Protein AF-A0A660UNE1-F1 (afdb_monomer_lite)

Radius of gyration: 10.21 Å; chains: 1; bounding box: 22×14×25 Å

pLDDT: mean 90.0, std 7.16, range [63.97, 96.62]

Foldseek 3Di:
DDFPDDDPFWTWDAQPVVRFIDTDGPDPDDDPVVVVVRCVRNVD

Structure (mmCIF, N/CA/C/O backbone):
data_AF-A0A660UNE1-F1
#
_entry.id   AF-A0A660UNE1-F1
#
loop_
_atom_site.group_PDB
_atom_site.id
_atom_site.type_symbol
_atom_site.label_atom_id
_atom_site.label_alt_id
_atom_site.label_comp_id
_atom_site.label_asym_id
_atom_site.label_entity_id
_atom_site.label_seq_id
_atom_site.pdbx_PDB_ins_code
_atom_site.Cartn_x
_atom_site.Cartn_y
_atom_site.Cartn_z
_atom_site.occupancy
_atom_site.B_iso_or_equiv
_atom_site.auth_seq_id
_atom_site.auth_comp_id
_atom_site.auth_asym_id
_atom_site.auth_atom_id
_atom_site.pdbx_PDB_model_num
ATOM 1 N N . MET A 1 1 ? -11.389 -2.913 -1.539 1.00 63.97 1 MET A N 1
ATOM 2 C CA . MET A 1 1 ? -10.832 -1.565 -1.784 1.00 63.97 1 MET A CA 1
ATOM 3 C C . MET A 1 1 ? -11.193 -1.173 -3.210 1.00 63.97 1 MET A C 1
ATOM 5 O O . MET A 1 1 ? -10.880 -1.943 -4.108 1.00 63.97 1 MET A O 1
ATOM 9 N N . ARG A 1 2 ? -11.922 -0.076 -3.434 1.00 67.25 2 ARG A N 1
ATOM 10 C CA . ARG A 1 2 ? -12.224 0.419 -4.788 1.00 67.25 2 ARG A CA 1
ATOM 11 C C . ARG A 1 2 ? -11.579 1.799 -4.965 1.00 67.25 2 ARG A C 1
ATOM 13 O O . ARG A 1 2 ? -11.549 2.554 -3.992 1.00 67.25 2 ARG A O 1
ATOM 20 N N . PRO A 1 3 ? -11.043 2.121 -6.148 1.00 76.56 3 PRO A N 1
ATOM 21 C CA . PRO A 1 3 ? -10.463 3.433 -6.391 1.00 76.56 3 PRO A CA 1
ATOM 22 C C . PRO A 1 3 ? -11.529 4.539 -6.306 1.00 76.56 3 PRO A C 1
ATOM 24 O O . PRO A 1 3 ? -12.593 4.432 -6.909 1.00 76.56 3 PRO A O 1
ATOM 27 N N . LYS A 1 4 ? -11.242 5.598 -5.538 1.00 80.88 4 LYS A N 1
ATOM 28 C CA . LYS A 1 4 ? -12.123 6.757 -5.294 1.00 80.88 4 LYS A CA 1
ATOM 29 C C . LYS 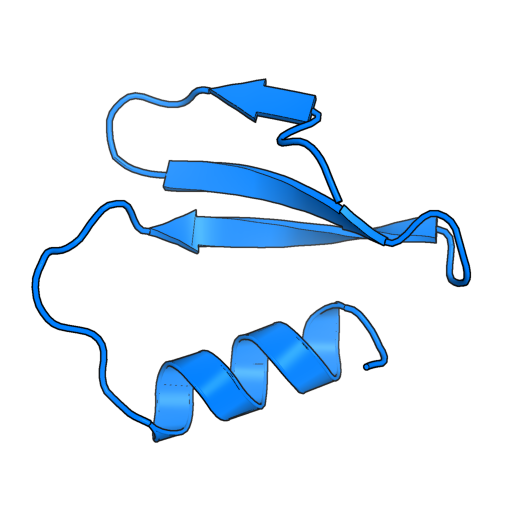A 1 4 ? -12.097 7.761 -6.447 1.00 80.88 4 LYS A C 1
ATOM 31 O O . LYS A 1 4 ? -13.079 8.456 -6.677 1.00 80.88 4 LYS A O 1
ATOM 36 N N . ARG A 1 5 ? -10.974 7.855 -7.166 1.00 88.44 5 ARG A N 1
ATOM 37 C CA . ARG A 1 5 ? -10.815 8.716 -8.349 1.00 88.44 5 ARG A CA 1
ATOM 38 C C . ARG A 1 5 ? -9.859 8.071 -9.340 1.00 88.44 5 ARG A C 1
ATOM 40 O O . ARG A 1 5 ? -8.802 7.601 -8.924 1.00 88.44 5 ARG A O 1
ATOM 47 N N . HIS A 1 6 ? -10.196 8.093 -10.627 1.00 82.69 6 HIS A N 1
ATOM 48 C CA . HIS A 1 6 ? -9.286 7.662 -11.692 1.00 82.69 6 HIS A CA 1
ATOM 49 C C . HIS A 1 6 ? -8.594 8.877 -12.290 1.00 82.69 6 HIS A C 1
ATOM 51 O O . HIS A 1 6 ? -9.239 9.819 -12.748 1.00 82.69 6 HIS A O 1
ATOM 57 N N . GLY A 1 7 ? -7.268 8.874 -12.240 1.00 79.31 7 GLY A N 1
ATOM 58 C CA . GLY A 1 7 ? -6.420 9.804 -12.970 1.00 79.31 7 GLY A CA 1
ATOM 59 C C . GLY A 1 7 ? -5.789 9.111 -14.174 1.00 79.31 7 GLY A C 1
ATOM 60 O O . GLY A 1 7 ? -5.786 7.887 -14.288 1.00 79.31 7 GLY A O 1
ATOM 61 N N . SER A 1 8 ? -5.200 9.890 -15.079 1.00 80.50 8 SER A N 1
ATOM 62 C CA .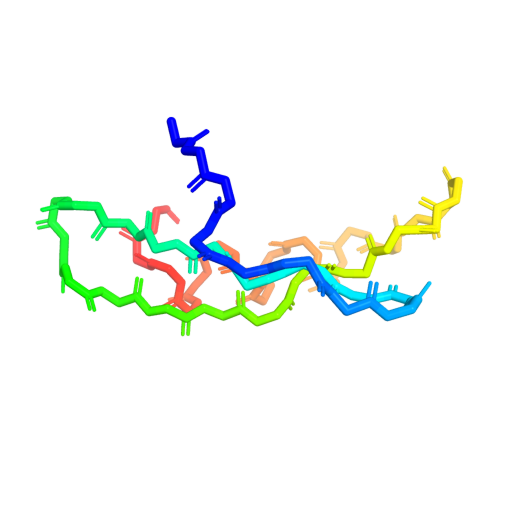 SER A 1 8 ? -4.678 9.366 -16.351 1.00 80.50 8 SER A CA 1
ATOM 63 C C . SER A 1 8 ? -3.611 8.265 -16.178 1.00 80.50 8 SER A C 1
ATOM 65 O O . SER A 1 8 ? -3.617 7.283 -16.909 1.00 80.50 8 SER A O 1
ATOM 67 N N . ARG A 1 9 ? -2.752 8.354 -15.149 1.00 86.75 9 ARG A N 1
ATOM 68 C CA . ARG A 1 9 ? -1.700 7.350 -14.849 1.00 86.75 9 ARG A CA 1
ATOM 69 C C . ARG A 1 9 ? -1.748 6.762 -13.434 1.00 86.75 9 ARG A C 1
ATOM 71 O O . ARG A 1 9 ? -1.026 5.816 -13.141 1.00 86.75 9 ARG A O 1
ATOM 78 N N . HIS A 1 10 ? -2.589 7.318 -12.565 1.00 90.44 10 HIS A N 1
ATOM 79 C CA . HIS A 1 10 ? -2.694 6.921 -11.163 1.00 90.44 10 HIS A CA 1
ATOM 80 C C . HIS A 1 10 ? -4.155 6.900 -10.737 1.00 90.44 10 HIS A C 1
ATOM 82 O O . HIS A 1 10 ? -4.904 7.811 -11.091 1.00 90.44 10 HIS A O 1
ATOM 88 N N . ASP A 1 11 ? -4.520 5.926 -9.918 1.00 92.06 11 ASP A N 1
ATOM 89 C CA . ASP A 1 11 ? -5.816 5.867 -9.254 1.00 92.06 11 ASP A CA 1
ATOM 90 C C . ASP A 1 11 ? -5.654 6.211 -7.779 1.00 92.06 11 ASP A C 1
ATOM 92 O O . ASP A 1 11 ? -4.719 5.756 -7.128 1.00 92.06 11 ASP A O 1
ATOM 96 N N . ILE A 1 12 ? -6.566 6.996 -7.216 1.00 91.62 12 ILE A N 1
ATOM 97 C CA . ILE A 1 12 ? -6.567 7.248 -5.773 1.00 91.62 12 ILE A CA 1
ATOM 98 C C . ILE A 1 12 ? -7.327 6.125 -5.092 1.00 91.62 12 ILE A C 1
ATOM 100 O O . ILE A 1 12 ? -8.516 5.933 -5.347 1.00 91.62 12 ILE A O 1
ATOM 104 N N . TYR A 1 13 ? -6.654 5.430 -4.187 1.00 92.50 13 TYR A N 1
ATOM 105 C CA . TYR A 1 13 ? -7.254 4.413 -3.342 1.00 92.50 13 TYR A CA 1
ATOM 106 C C . TYR A 1 13 ? -7.444 4.943 -1.928 1.00 92.50 13 TYR A C 1
ATOM 108 O O . TYR A 1 13 ? -6.599 5.676 -1.420 1.00 92.50 13 TYR A O 1
ATOM 116 N N . VAL A 1 14 ? -8.551 4.546 -1.302 1.00 93.19 14 VAL A N 1
ATOM 117 C CA . VAL A 1 14 ? -8.856 4.842 0.102 1.00 93.19 14 VAL A CA 1
ATOM 118 C C . VAL A 1 14 ? -9.009 3.534 0.860 1.00 93.19 14 VAL A C 1
ATOM 120 O O . VAL A 1 14 ? -9.701 2.623 0.393 1.00 93.19 14 VAL A O 1
ATOM 123 N N . ASN A 1 15 ? -8.347 3.434 2.009 1.00 93.00 15 ASN A N 1
ATOM 124 C CA . ASN A 1 15 ? -8.563 2.363 2.965 1.00 93.00 15 ASN A CA 1
ATOM 125 C C . ASN A 1 15 ? -9.706 2.763 3.918 1.00 93.00 15 ASN A C 1
ATOM 127 O O . ASN A 1 15 ? -9.494 3.628 4.764 1.00 93.00 15 ASN A O 1
ATOM 131 N N . PRO A 1 16 ? -10.898 2.143 3.832 1.00 89.44 16 PRO A N 1
ATOM 132 C CA . PRO A 1 16 ? -12.028 2.495 4.694 1.00 89.44 16 PRO A CA 1
ATOM 133 C C . PRO A 1 16 ? -11.803 2.138 6.171 1.00 89.44 16 PRO A C 1
ATOM 135 O O . PRO A 1 16 ? -12.499 2.668 7.025 1.00 89.44 16 PRO A O 1
ATOM 138 N N . GLY A 1 17 ? -10.846 1.256 6.487 1.00 92.06 17 GLY A N 1
ATOM 139 C CA . GLY A 1 17 ? -10.527 0.899 7.872 1.00 92.06 17 GLY A CA 1
ATOM 140 C C . GLY A 1 17 ? -9.669 1.936 8.601 1.00 92.06 17 GLY A C 1
ATOM 141 O O . GLY A 1 17 ? -9.635 1.942 9.826 1.00 92.06 17 GLY A O 1
ATOM 142 N N . THR A 1 18 ? -8.968 2.805 7.868 1.00 91.62 18 THR A N 1
ATOM 143 C CA . THR A 1 18 ? -8.044 3.805 8.439 1.00 91.62 18 THR A CA 1
ATOM 144 C C . THR A 1 18 ? -8.307 5.229 7.945 1.00 91.62 18 THR A C 1
ATOM 146 O O . THR A 1 18 ? -7.602 6.148 8.354 1.00 91.62 18 THR A O 1
ATOM 149 N N . ASP A 1 19 ? -9.265 5.406 7.030 1.00 90.75 19 ASP A N 1
ATOM 150 C CA . ASP A 1 19 ? -9.541 6.627 6.254 1.00 90.75 19 ASP A CA 1
ATOM 151 C C . ASP A 1 19 ? -8.331 7.1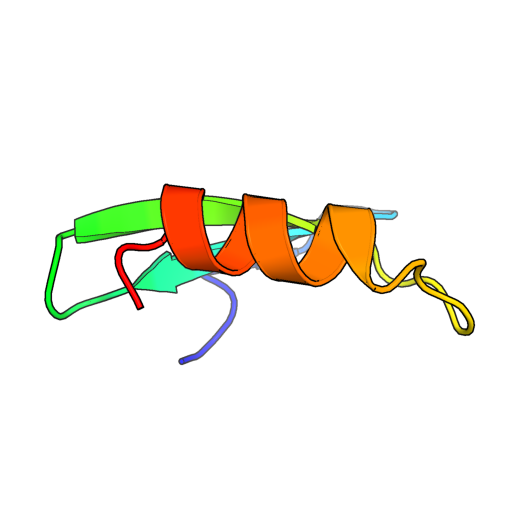78 5.465 1.00 90.75 19 ASP A C 1
ATOM 153 O O . ASP A 1 19 ? -8.345 8.280 4.918 1.00 90.75 19 ASP A O 1
ATOM 157 N N . ARG A 1 20 ? -7.243 6.404 5.350 1.00 94.56 20 ARG A N 1
ATOM 158 C CA . ARG A 1 20 ? -6.036 6.833 4.635 1.00 94.56 20 ARG A CA 1
ATOM 159 C C . ARG A 1 20 ? -6.193 6.667 3.134 1.00 94.56 20 ARG A C 1
ATOM 161 O O . ARG A 1 20 ? -6.802 5.708 2.658 1.00 94.56 20 ARG A O 1
ATOM 168 N N . GLN A 1 21 ? -5.566 7.565 2.378 1.00 93.75 21 GLN A N 1
ATOM 169 C CA . GLN A 1 21 ? -5.616 7.557 0.920 1.00 93.75 21 GLN A CA 1
ATOM 170 C C . GLN A 1 21 ? -4.238 7.725 0.281 1.00 93.75 21 GLN A C 1
ATOM 172 O O . GLN A 1 21 ? -3.403 8.473 0.786 1.00 93.75 21 GLN A O 1
ATOM 177 N N . THR A 1 22 ? -4.009 7.050 -0.848 1.00 94.62 22 THR A N 1
ATOM 178 C CA . THR A 1 22 ? -2.770 7.190 -1.629 1.00 94.62 22 THR A CA 1
ATOM 179 C C . THR A 1 22 ? -3.009 6.981 -3.132 1.00 94.62 22 THR A C 1
ATOM 181 O O . THR A 1 22 ? -3.891 6.196 -3.503 1.00 94.62 22 THR A O 1
ATOM 184 N N . PRO A 1 23 ? -2.271 7.674 -4.023 1.00 94.19 23 PRO A N 1
ATOM 185 C CA . PRO A 1 23 ? -2.258 7.364 -5.447 1.00 94.19 23 PRO A CA 1
ATOM 186 C C . PRO A 1 23 ? -1.493 6.063 -5.732 1.00 94.19 23 PRO A C 1
ATOM 188 O O . PRO A 1 23 ? -0.340 5.899 -5.343 1.00 94.19 23 PRO A O 1
ATOM 191 N N . ILE A 1 24 ? -2.118 5.157 -6.477 1.00 93.62 24 ILE A N 1
ATOM 192 C CA . ILE A 1 24 ? -1.530 3.909 -6.959 1.00 93.62 24 ILE A CA 1
ATOM 193 C C . ILE A 1 24 ? -1.299 4.035 -8.474 1.00 93.62 24 ILE A C 1
ATOM 195 O O . ILE A 1 24 ? -2.253 4.320 -9.204 1.00 93.62 24 ILE A O 1
ATOM 199 N N . PRO A 1 25 ? -0.060 3.866 -8.972 1.00 93.69 25 PRO A N 1
ATOM 200 C CA . PRO A 1 25 ? 0.236 3.938 -10.401 1.00 93.69 25 PRO A CA 1
ATOM 201 C C . PRO A 1 25 ? -0.355 2.748 -11.163 1.00 93.69 25 PRO A C 1
ATOM 203 O O . PRO A 1 25 ? -0.321 1.614 -10.689 1.00 93.69 25 PRO A O 1
ATOM 206 N N . ARG A 1 26 ? -0.839 2.996 -12.384 1.00 89.94 26 ARG A N 1
ATOM 207 C CA . ARG A 1 26 ? -1.307 1.958 -13.318 1.00 89.94 26 ARG A CA 1
ATOM 208 C C . ARG A 1 26 ? -0.172 1.515 -14.238 1.00 89.94 26 ARG A C 1
ATOM 210 O O . ARG A 1 26 ? -0.189 1.787 -15.435 1.00 89.94 26 ARG A O 1
ATOM 217 N N . HIS A 1 27 ? 0.865 0.926 -13.653 1.00 88.69 27 HIS A N 1
ATOM 218 C CA . HIS A 1 27 ? 2.028 0.424 -14.384 1.00 88.69 27 HIS A CA 1
ATOM 219 C C . HIS A 1 27 ? 2.001 -1.112 -14.406 1.00 88.69 27 HIS A C 1
ATOM 221 O O . HIS A 1 27 ? 1.616 -1.706 -13.399 1.00 88.69 27 HIS A O 1
ATOM 227 N N . PRO A 1 28 ? 2.415 -1.757 -15.512 1.00 86.69 28 PRO A N 1
ATOM 228 C CA . PRO A 1 28 ? 2.485 -3.217 -15.590 1.00 86.69 28 PRO A CA 1
ATOM 229 C C . PRO A 1 28 ? 3.541 -3.793 -14.637 1.00 86.69 28 PRO A C 1
ATOM 231 O O . PRO A 1 28 ? 3.352 -4.877 -14.095 1.00 86.69 28 PRO A O 1
ATOM 234 N N . GLU A 1 29 ? 4.613 -3.039 -14.379 1.00 92.88 29 GLU A N 1
ATOM 235 C CA . GLU A 1 29 ? 5.671 -3.409 -13.443 1.00 92.88 29 GLU A CA 1
ATOM 236 C C . GLU A 1 29 ? 5.812 -2.361 -12.340 1.00 92.88 29 GLU A C 1
ATOM 238 O O . GLU A 1 29 ? 5.936 -1.157 -12.592 1.00 92.88 29 GLU A O 1
ATOM 243 N N . ILE A 1 30 ? 5.809 -2.827 -11.092 1.00 91.06 30 ILE A N 1
ATOM 244 C CA . ILE A 1 30 ? 5.961 -1.997 -9.900 1.00 91.06 30 ILE A CA 1
ATOM 245 C C . ILE A 1 30 ? 7.004 -2.646 -8.995 1.00 91.06 30 ILE A C 1
ATOM 247 O O . ILE A 1 30 ? 6.932 -3.831 -8.681 1.00 91.06 30 ILE A O 1
ATOM 251 N N . LYS A 1 31 ? 7.974 -1.852 -8.534 1.00 95.06 31 LYS A N 1
ATOM 252 C CA . LYS A 1 31 ? 8.991 -2.318 -7.586 1.00 95.06 31 LYS A CA 1
ATOM 253 C C . LYS A 1 31 ? 8.348 -2.666 -6.242 1.00 95.06 31 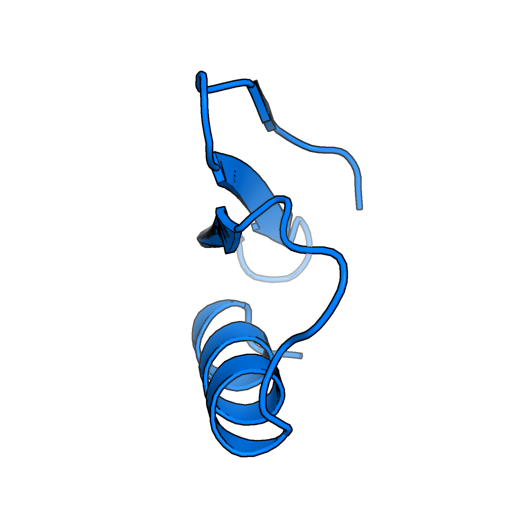LYS A C 1
ATOM 255 O O . LYS A 1 31 ? 7.542 -1.896 -5.720 1.00 95.06 31 LYS A O 1
ATOM 260 N N . ASN A 1 32 ? 8.799 -3.750 -5.614 1.00 95.75 32 ASN A N 1
ATOM 261 C CA . ASN A 1 32 ? 8.334 -4.166 -4.283 1.00 95.75 32 ASN A CA 1
ATOM 262 C C . ASN A 1 32 ? 8.491 -3.075 -3.210 1.00 95.75 32 ASN A C 1
ATOM 264 O O . ASN A 1 32 ? 7.653 -2.962 -2.319 1.00 95.75 32 ASN A O 1
ATOM 268 N N . SER A 1 33 ? 9.522 -2.231 -3.318 1.00 96.31 33 SER A N 1
ATOM 269 C CA . SER A 1 33 ? 9.716 -1.084 -2.423 1.00 96.31 33 SER A CA 1
ATOM 270 C C . SER A 1 33 ? 8.570 -0.071 -2.502 1.00 96.31 33 SER A C 1
ATOM 272 O O . SER A 1 33 ? 8.139 0.450 -1.474 1.00 96.31 33 SER A O 1
ATOM 274 N N . LEU A 1 34 ? 8.030 0.169 -3.700 1.00 95.06 34 LEU A N 1
ATOM 275 C CA . LEU A 1 34 ? 6.881 1.049 -3.892 1.00 95.06 34 LEU A CA 1
ATOM 276 C C . LEU A 1 34 ? 5.603 0.415 -3.329 1.00 95.06 34 LEU A C 1
ATOM 278 O O . LEU A 1 34 ? 4.832 1.096 -2.661 1.00 95.06 34 LEU A O 1
ATOM 282 N N . VAL A 1 35 ? 5.410 -0.894 -3.514 1.00 94.50 35 VAL A N 1
ATOM 283 C CA . VAL A 1 35 ? 4.278 -1.621 -2.911 1.00 94.50 35 VAL A CA 1
ATOM 284 C C . VAL A 1 35 ? 4.317 -1.528 -1.384 1.00 94.50 35 VAL A C 1
ATOM 286 O O . VAL A 1 35 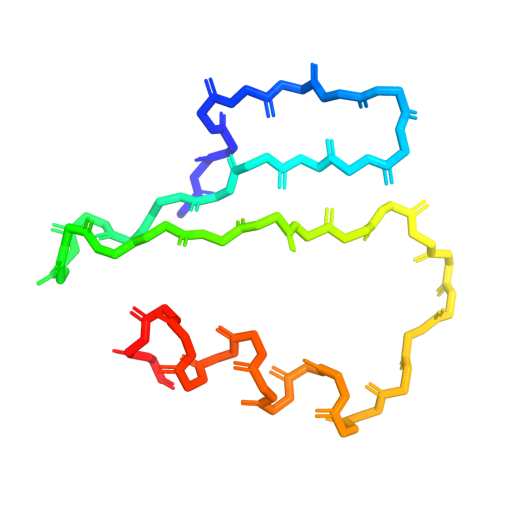? 3.296 -1.240 -0.760 1.00 94.50 35 VAL A O 1
ATOM 289 N N . ALA A 1 36 ? 5.488 -1.730 -0.774 1.00 96.62 36 ALA A N 1
ATOM 290 C CA . ALA A 1 36 ? 5.663 -1.617 0.672 1.00 96.62 36 ALA A CA 1
ATOM 291 C C . ALA A 1 36 ? 5.345 -0.200 1.180 1.00 96.62 36 ALA A C 1
ATOM 293 O O . ALA A 1 36 ? 4.671 -0.038 2.199 1.00 96.62 36 ALA A O 1
ATOM 294 N N . LEU A 1 37 ? 5.768 0.831 0.441 1.00 95.94 37 LEU A N 1
ATOM 295 C CA . LEU A 1 37 ? 5.445 2.220 0.758 1.00 95.94 37 LEU A CA 1
ATOM 296 C C . LEU A 1 37 ? 3.936 2.496 0.664 1.00 95.94 37 LEU A C 1
ATOM 298 O O . LEU A 1 37 ? 3.375 3.088 1.583 1.00 95.94 37 LEU A O 1
ATOM 302 N N . ILE A 1 38 ? 3.275 2.032 -0.402 1.00 95.19 38 ILE A N 1
ATOM 303 C CA . ILE A 1 38 ? 1.825 2.177 -0.606 1.00 95.19 38 ILE A CA 1
ATOM 304 C C . ILE A 1 38 ? 1.051 1.513 0.539 1.00 95.19 38 ILE A C 1
ATOM 306 O O . ILE A 1 38 ? 0.145 2.126 1.103 1.00 95.19 38 ILE A O 1
ATOM 310 N N . LYS A 1 39 ? 1.438 0.296 0.941 1.00 94.31 39 LYS A N 1
ATOM 311 C CA . LYS A 1 39 ? 0.846 -0.410 2.090 1.00 94.31 39 LYS A CA 1
ATOM 312 C C . LYS A 1 39 ? 0.986 0.393 3.383 1.00 94.31 39 LYS A C 1
ATOM 314 O O . LYS A 1 39 ? -0.010 0.668 4.047 1.00 94.31 39 LYS A O 1
ATOM 319 N N . LYS A 1 40 ? 2.193 0.894 3.672 1.00 95.56 40 LYS A N 1
ATOM 320 C CA . LYS A 1 40 ? 2.454 1.755 4.838 1.00 95.56 40 LYS A CA 1
ATOM 321 C C . LYS A 1 40 ? 1.602 3.030 4.825 1.00 95.56 40 LYS A C 1
ATOM 323 O O . LYS A 1 40 ? 1.061 3.418 5.860 1.00 95.56 40 LYS A O 1
ATOM 328 N N . GLN A 1 41 ? 1.464 3.672 3.665 1.00 95.06 41 GLN A N 1
ATOM 329 C CA . GLN A 1 41 ? 0.631 4.868 3.495 1.00 95.06 41 GLN A CA 1
ATOM 330 C C . GLN A 1 41 ? -0.856 4.572 3.709 1.00 95.06 41 GLN A C 1
ATOM 332 O O . GLN A 1 41 ? -1.553 5.382 4.310 1.00 95.06 41 GLN A O 1
ATOM 337 N N . LEU A 1 42 ? -1.335 3.404 3.282 1.00 94.44 42 LEU A N 1
ATOM 338 C CA . LEU A 1 42 ? -2.714 2.961 3.497 1.00 94.44 42 LEU A CA 1
ATOM 339 C C . LEU A 1 42 ? -2.958 2.389 4.902 1.00 94.44 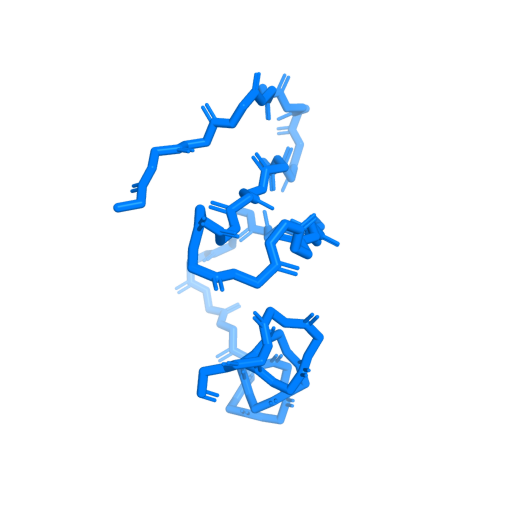42 LEU A C 1
ATOM 341 O O . LEU A 1 42 ? -4.111 2.266 5.315 1.00 94.44 42 LEU A O 1
ATOM 345 N N . GLY A 1 43 ? -1.899 2.071 5.648 1.00 92.88 43 GLY A N 1
ATOM 346 C CA . GLY A 1 43 ? -1.990 1.442 6.964 1.00 92.88 43 GLY A CA 1
ATOM 347 C C . GLY A 1 43 ? -2.487 -0.002 6.891 1.00 92.88 43 GLY A C 1
ATOM 348 O O . GLY A 1 43 ? -3.382 -0.360 7.651 1.00 92.88 43 GLY A O 1
ATOM 349 N N . ILE A 1 44 ? -1.949 -0.780 5.945 1.00 86.81 44 ILE A N 1
ATOM 350 C CA . ILE A 1 44 ? -2.238 -2.207 5.716 1.00 86.81 44 ILE A CA 1
ATOM 351 C C . ILE A 1 44 ? -0.945 -3.010 5.860 1.00 86.81 44 ILE A C 1
ATOM 353 O O . ILE A 1 44 ? 0.113 -2.468 5.459 1.00 86.81 44 ILE A O 1
#

Sequence (44 aa):
MRPKRHGSRHDIYVNPGTDRQTPIPRHPEIKNSLVALIKKQLGI

Secondary structure (DSSP, 8-state):
--EEEE-SSEEEEEETTTTEEEEEE--S---HHHHHHHHHHHT-